Protein AF-A0A8T3TBX3-F1 (afdb_monomer)

pLDDT: mean 78.67, std 15.75, range [34.59, 95.88]

Sequence (93 aa):
MSGPSQSPSWTPGKRLFAAVVRAFLRSVSRVRVSGLEHVPTSGPLIVVANHASNSDPAFVGGWLQPALRRPIEFLAKEQLFRWPLSTILRAHG

Foldseek 3Di:
DDDDPPPQPCDPVNVVVLVVLLVVCVVVDDDDDDDLVVPDPDDDDDDDDDCPDPCVVSCCSNPVCVSNVHQDADDDDPVVCVDPCNVVNVSRD

Radius of gyration: 14.2 Å; Cα contacts (8 Å, |Δi|>4): 39; chains: 1; bounding box: 38×29×43 Å

Structure (mmCIF, N/CA/C/O backbone):
data_AF-A0A8T3TBX3-F1
#
_entry.id   AF-A0A8T3TBX3-F1
#
loop_
_atom_site.group_PDB
_atom_site.id
_atom_site.type_symbol
_atom_site.label_atom_id
_atom_site.label_alt_id
_atom_site.label_comp_id
_atom_site.label_asym_id
_atom_site.label_entity_id
_atom_site.label_seq_id
_atom_site.pdbx_PDB_ins_code
_atom_site.Cartn_x
_atom_site.Cartn_y
_atom_site.Cartn_z
_atom_site.occupancy
_atom_site.B_iso_or_equiv
_atom_site.auth_seq_id
_atom_site.auth_comp_id
_atom_site.auth_asym_id
_atom_site.auth_atom_id
_atom_site.pdbx_PDB_model_num
ATOM 1 N N . MET A 1 1 ? -0.773 -6.079 26.472 1.00 37.00 1 MET A N 1
ATOM 2 C CA . MET A 1 1 ? 0.503 -5.688 25.832 1.00 37.00 1 MET A CA 1
ATOM 3 C C . MET A 1 1 ? 0.169 -4.856 24.604 1.00 37.00 1 MET A C 1
ATOM 5 O O . MET A 1 1 ? -0.022 -5.390 23.523 1.00 37.00 1 MET A O 1
ATOM 9 N N . SER A 1 2 ? -0.038 -3.559 24.806 1.00 43.06 2 SER A N 1
ATOM 10 C CA . SER A 1 2 ? -0.340 -2.576 23.765 1.00 43.06 2 SER A CA 1
ATOM 11 C C . SER A 1 2 ? 0.979 -2.150 23.116 1.00 43.06 2 SER A C 1
ATOM 13 O O . SER A 1 2 ? 1.761 -1.427 23.726 1.00 43.06 2 SER A O 1
ATOM 15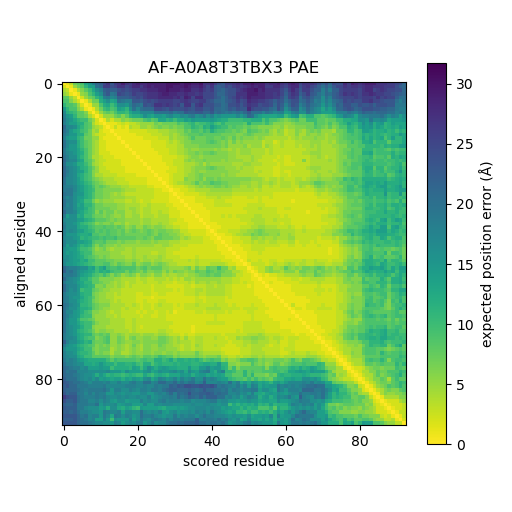 N N . GLY A 1 3 ? 1.257 -2.662 21.913 1.00 34.59 3 GLY A N 1
ATOM 16 C CA . GLY A 1 3 ? 2.383 -2.207 21.093 1.00 34.59 3 GLY A CA 1
ATOM 17 C C . GLY A 1 3 ? 2.254 -0.713 20.761 1.00 34.59 3 GLY A C 1
ATOM 18 O O . GLY A 1 3 ? 1.144 -0.176 20.807 1.00 34.59 3 GLY A O 1
ATOM 19 N N . PRO A 1 4 ? 3.364 -0.019 20.466 1.00 40.03 4 PRO A N 1
ATOM 20 C CA . PRO A 1 4 ? 3.360 1.429 20.311 1.00 40.03 4 PRO A CA 1
ATOM 21 C C . PRO A 1 4 ? 2.442 1.828 19.151 1.00 40.03 4 PRO A C 1
ATOM 23 O O . PRO A 1 4 ? 2.685 1.469 18.001 1.00 40.03 4 PRO A O 1
ATOM 26 N N . SER A 1 5 ? 1.387 2.591 19.448 1.00 51.28 5 SER A N 1
ATOM 27 C CA . SER A 1 5 ? 0.552 3.244 18.443 1.00 51.28 5 SER A CA 1
ATOM 28 C C . SER A 1 5 ? 1.344 4.393 17.814 1.00 51.28 5 SER A C 1
ATOM 30 O O . SER A 1 5 ? 1.152 5.560 18.155 1.00 51.28 5 SER A O 1
ATOM 32 N N . GLN A 1 6 ? 2.282 4.079 16.922 1.00 44.97 6 GLN A N 1
ATOM 33 C CA . GLN A 1 6 ? 2.897 5.096 16.081 1.00 44.97 6 GLN A CA 1
ATOM 34 C C . GLN A 1 6 ? 1.862 5.512 15.036 1.00 44.97 6 GLN A C 1
ATOM 36 O O . GLN A 1 6 ? 1.671 4.851 14.020 1.00 44.97 6 GLN A O 1
ATOM 41 N N . SER A 1 7 ? 1.145 6.604 15.302 1.00 46.22 7 SER A N 1
ATOM 42 C CA . SER A 1 7 ? 0.402 7.302 14.255 1.00 46.22 7 SER A CA 1
ATOM 43 C C . SER A 1 7 ? 1.386 7.614 13.119 1.00 46.22 7 SER A C 1
ATOM 45 O O . SER A 1 7 ? 2.428 8.213 13.407 1.00 46.22 7 SER A O 1
ATOM 47 N N . PRO A 1 8 ? 1.118 7.231 11.859 1.00 53.62 8 PRO A N 1
ATOM 48 C CA . PRO A 1 8 ? 2.105 7.393 10.808 1.00 53.62 8 PRO A CA 1
ATOM 49 C C . PRO A 1 8 ? 2.325 8.887 10.565 1.00 53.62 8 PRO A C 1
ATOM 51 O O . PRO A 1 8 ? 1.461 9.577 10.020 1.00 53.62 8 PRO A O 1
ATOM 54 N N . SER A 1 9 ? 3.479 9.409 10.985 1.00 61.09 9 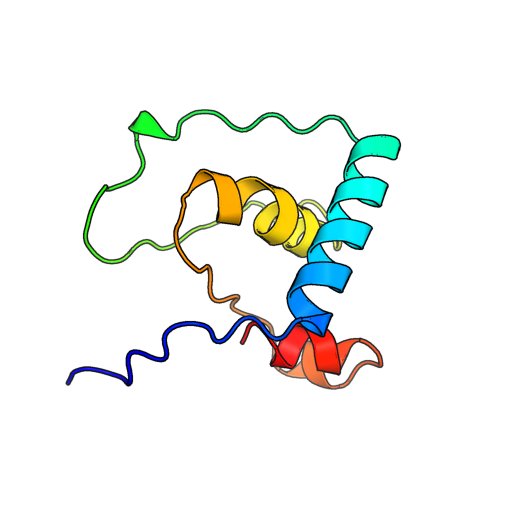SER A N 1
ATOM 55 C CA . SER A 1 9 ? 3.915 10.762 10.652 1.00 61.09 9 SER A CA 1
ATOM 56 C C . SER A 1 9 ? 4.339 10.761 9.183 1.00 61.09 9 SER A C 1
ATOM 58 O O . SER A 1 9 ? 5.482 10.498 8.807 1.00 61.09 9 SER A O 1
ATOM 60 N N . TRP A 1 10 ? 3.366 10.977 8.299 1.00 63.91 10 TRP A N 1
ATOM 61 C CA . TRP A 1 10 ? 3.609 11.085 6.866 1.00 63.91 10 TRP A CA 1
ATOM 62 C C . TRP A 1 10 ? 4.463 12.318 6.591 1.00 63.91 10 TRP A C 1
ATOM 64 O O . TRP A 1 10 ? 3.946 13.429 6.451 1.00 63.91 10 TRP A O 1
ATOM 74 N N . THR A 1 11 ? 5.777 12.126 6.492 1.00 76.62 11 THR A N 1
AT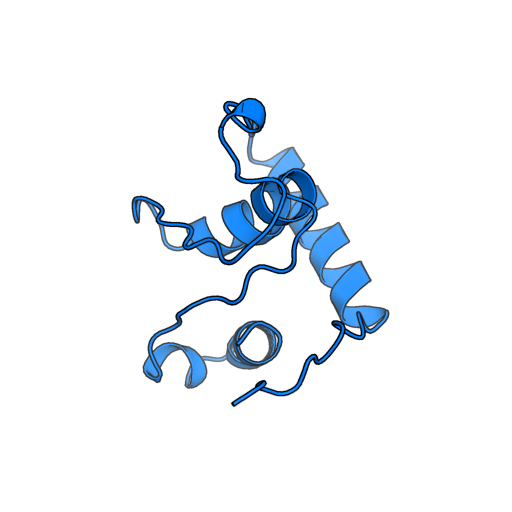OM 75 C CA . THR A 1 11 ? 6.674 13.209 6.099 1.00 76.62 11 THR A CA 1
ATOM 76 C C . THR A 1 11 ? 6.263 13.734 4.716 1.00 76.62 11 THR A C 1
ATOM 78 O O . THR A 1 11 ? 5.776 12.961 3.877 1.00 76.62 11 THR A O 1
ATOM 81 N N . PRO A 1 12 ? 6.450 15.035 4.433 1.00 79.50 12 PRO A N 1
ATOM 82 C CA . PRO A 1 12 ? 6.109 15.616 3.133 1.00 79.50 12 PRO A CA 1
ATOM 83 C C . PRO A 1 12 ? 6.691 14.827 1.948 1.00 79.50 12 PRO A C 1
AT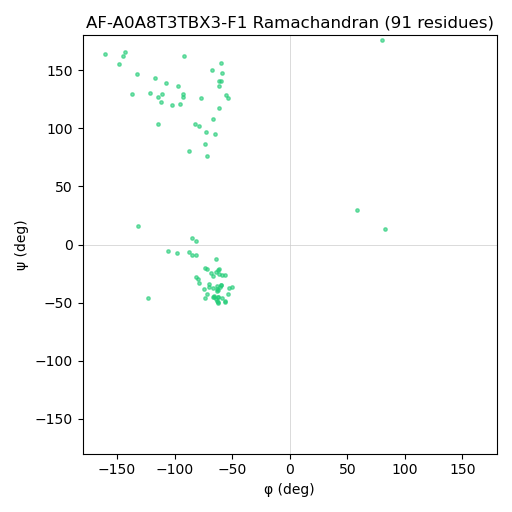OM 85 O O . PRO A 1 12 ? 6.003 14.613 0.951 1.00 79.50 12 PRO A O 1
ATOM 88 N N . GLY A 1 13 ? 7.909 14.293 2.103 1.00 80.81 13 GLY A N 1
ATOM 89 C CA . GLY A 1 13 ? 8.558 13.436 1.109 1.00 80.81 13 GLY A CA 1
ATOM 90 C C . GLY A 1 13 ? 7.804 12.131 0.828 1.00 80.81 13 GLY A C 1
ATOM 91 O O . GLY A 1 13 ? 7.585 11.799 -0.335 1.00 80.81 13 GLY A O 1
ATOM 92 N N . LYS A 1 14 ? 7.323 11.418 1.861 1.00 75.38 14 LYS A N 1
ATOM 93 C CA . LYS A 1 14 ? 6.517 10.193 1.677 1.00 75.38 14 LYS A CA 1
ATOM 94 C C . LYS A 1 14 ? 5.199 10.490 0.954 1.00 75.38 14 LYS A C 1
ATOM 96 O O . LYS A 1 14 ? 4.774 9.717 0.096 1.00 75.38 14 LYS A O 1
ATOM 101 N N . ARG A 1 15 ? 4.566 11.630 1.259 1.00 80.50 15 ARG A N 1
ATOM 102 C CA . ARG A 1 15 ? 3.318 12.065 0.603 1.00 80.50 15 ARG A CA 1
ATOM 103 C C . ARG A 1 15 ? 3.537 12.377 -0.875 1.00 80.50 15 ARG A C 1
ATOM 105 O O . ARG A 1 15 ? 2.730 11.953 -1.702 1.00 80.50 15 ARG A O 1
ATOM 112 N N . LEU A 1 16 ? 4.622 13.083 -1.196 1.00 86.06 16 LEU A N 1
ATOM 113 C CA . LEU A 1 16 ? 4.998 13.395 -2.573 1.00 86.06 16 LEU A CA 1
ATOM 114 C C . LEU A 1 16 ? 5.315 12.120 -3.359 1.00 86.06 16 LEU A C 1
ATOM 116 O O . LEU A 1 16 ? 4.768 11.923 -4.439 1.00 86.06 16 LEU A O 1
ATOM 120 N N . PHE A 1 17 ? 6.118 11.219 -2.789 1.00 84.44 17 PHE A N 1
ATOM 121 C CA . PHE A 1 17 ? 6.433 9.933 -3.408 1.00 84.44 17 PHE A CA 1
ATOM 122 C C . PHE A 1 17 ? 5.166 9.125 -3.719 1.00 84.44 17 PHE A C 1
ATOM 124 O O . PHE A 1 17 ? 4.962 8.709 -4.857 1.00 84.44 17 PHE A O 1
ATOM 131 N N . ALA A 1 18 ? 4.258 8.979 -2.748 1.00 82.62 18 ALA A N 1
ATOM 132 C CA . ALA A 1 18 ? 2.987 8.291 -2.961 1.00 82.62 18 ALA A CA 1
ATOM 133 C C . ALA A 1 18 ? 2.124 8.968 -4.043 1.00 82.62 18 ALA A C 1
ATOM 135 O O . ALA A 1 18 ? 1.453 8.287 -4.818 1.00 82.62 18 ALA A O 1
ATOM 136 N N . ALA A 1 19 ? 2.133 10.303 -4.126 1.00 87.25 19 ALA A N 1
ATOM 137 C CA . ALA A 1 19 ? 1.426 11.032 -5.176 1.00 87.25 19 ALA A CA 1
ATOM 138 C C . ALA A 1 19 ? 2.014 10.756 -6.570 1.00 87.25 19 ALA A C 1
ATOM 140 O O . ALA A 1 19 ? 1.249 10.464 -7.488 1.00 87.25 19 ALA A O 1
ATOM 141 N N . VAL A 1 20 ? 3.343 10.773 -6.707 1.00 89.69 20 VAL A N 1
ATOM 142 C CA . VAL A 1 20 ? 4.048 10.470 -7.963 1.00 89.69 20 VAL A CA 1
ATOM 143 C C . VAL A 1 20 ? 3.793 9.029 -8.401 1.00 89.69 20 VAL A C 1
ATOM 145 O O . VAL A 1 20 ? 3.391 8.802 -9.541 1.00 89.69 20 VAL A O 1
ATOM 148 N N . VAL A 1 21 ? 3.940 8.060 -7.492 1.00 86.56 21 VAL A N 1
ATOM 149 C CA . VAL A 1 21 ? 3.671 6.643 -7.784 1.00 86.56 21 VAL A CA 1
ATOM 150 C C . VAL A 1 21 ? 2.228 6.452 -8.244 1.00 86.56 21 VAL A C 1
ATOM 152 O O . VAL A 1 21 ? 1.995 5.806 -9.260 1.00 86.56 21 VAL A O 1
ATOM 155 N N . ARG A 1 22 ? 1.244 7.053 -7.562 1.00 87.38 22 ARG A N 1
ATOM 156 C CA . ARG A 1 22 ? -0.161 6.964 -7.993 1.00 87.38 22 ARG A CA 1
ATOM 157 C C . ARG A 1 22 ? -0.401 7.610 -9.354 1.00 87.38 22 ARG A C 1
ATOM 159 O O . ARG A 1 22 ? -1.170 7.060 -10.134 1.00 87.38 22 ARG A O 1
ATOM 166 N N . ALA A 1 23 ? 0.214 8.757 -9.639 1.00 90.12 23 ALA A N 1
ATOM 167 C CA . ALA A 1 23 ? 0.079 9.414 -10.937 1.00 90.12 23 ALA A CA 1
ATOM 168 C C . ALA A 1 23 ? 0.620 8.526 -12.066 1.00 90.12 23 ALA A C 1
ATOM 170 O O . ALA A 1 23 ? -0.069 8.323 -13.063 1.00 90.12 23 ALA A O 1
ATOM 171 N N . PHE A 1 24 ? 1.793 7.923 -11.861 1.00 90.25 24 PHE A N 1
ATOM 172 C CA . PHE A 1 24 ? 2.371 6.960 -12.792 1.00 90.25 24 PHE A CA 1
ATOM 173 C C . PHE A 1 24 ? 1.493 5.712 -12.951 1.00 90.25 24 PHE A C 1
ATOM 175 O O . PHE A 1 24 ? 1.136 5.342 -14.062 1.00 90.25 24 PHE A O 1
ATOM 182 N N . LEU A 1 25 ? 1.056 5.087 -11.853 1.00 88.69 25 LEU A N 1
ATOM 183 C CA . LEU A 1 25 ? 0.190 3.908 -11.937 1.00 88.69 25 LEU A CA 1
ATOM 184 C C . LEU A 1 25 ? -1.125 4.216 -12.666 1.00 88.69 25 LEU A C 1
ATOM 186 O O . LEU A 1 25 ? -1.610 3.373 -13.411 1.00 88.69 25 LEU A O 1
ATOM 190 N N . ARG A 1 26 ? -1.689 5.420 -12.513 1.00 88.56 26 ARG A N 1
ATOM 191 C CA . ARG A 1 26 ? -2.900 5.840 -13.240 1.00 88.56 26 ARG A CA 1
ATOM 192 C C . ARG A 1 26 ? -2.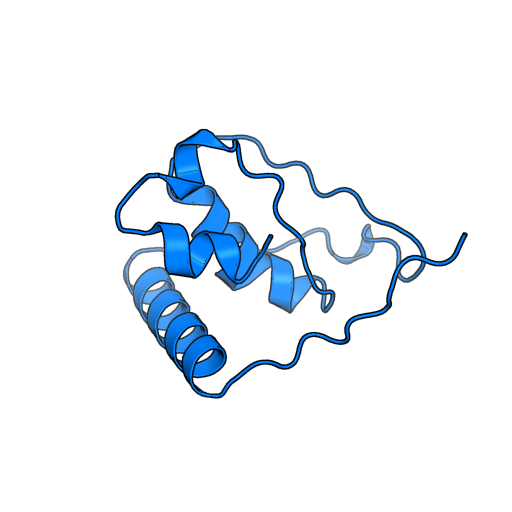696 5.988 -14.746 1.00 88.56 26 ARG A C 1
ATOM 194 O O . ARG A 1 26 ? -3.679 5.854 -15.467 1.00 88.56 26 ARG A O 1
ATOM 201 N N . SER A 1 27 ? -1.485 6.281 -15.224 1.00 90.94 27 SER A N 1
ATOM 202 C CA . SER A 1 27 ? -1.227 6.389 -16.667 1.00 90.94 27 SER A CA 1
ATOM 203 C C . SER A 1 27 ? -1.014 5.031 -17.330 1.00 90.94 27 SER A C 1
ATOM 205 O O . SER A 1 27 ? -1.335 4.877 -18.505 1.00 90.94 27 SER A O 1
ATOM 207 N N . VAL A 1 28 ? -0.520 4.041 -16.581 1.00 90.75 28 VAL A N 1
ATOM 208 C CA . VAL A 1 28 ? -0.182 2.709 -17.115 1.00 90.75 28 VAL A CA 1
ATOM 209 C C . VAL A 1 28 ? -1.172 1.612 -16.722 1.00 90.75 28 VAL A C 1
ATOM 211 O O . VAL A 1 28 ? -1.048 0.480 -17.181 1.00 90.75 28 VAL A O 1
ATOM 214 N N . SER A 1 29 ? -2.154 1.907 -15.866 1.00 89.56 29 SER A N 1
ATOM 215 C CA . SER A 1 29 ? -3.111 0.911 -15.381 1.00 89.56 29 SER A CA 1
ATOM 216 C C . SER A 1 29 ? -4.490 1.499 -15.086 1.00 89.56 29 SER A C 1
ATOM 218 O O . SER A 1 29 ? -4.648 2.679 -14.765 1.00 89.56 29 SER A O 1
ATOM 220 N N . ARG A 1 30 ? -5.508 0.636 -15.145 1.00 91.62 30 ARG A N 1
ATOM 221 C CA . ARG A 1 30 ? -6.874 0.934 -14.708 1.00 91.62 30 ARG A CA 1
ATOM 222 C C . ARG A 1 30 ? -7.212 0.054 -13.511 1.00 91.62 30 ARG A C 1
ATOM 224 O O . ARG A 1 30 ? -7.492 -1.128 -13.673 1.00 91.62 30 ARG A O 1
ATOM 231 N N . VAL A 1 31 ? -7.198 0.640 -12.318 1.00 91.12 31 VAL A N 1
ATOM 232 C CA . VAL A 1 31 ? -7.465 -0.084 -11.069 1.00 91.12 31 VAL A CA 1
ATOM 233 C C . VAL A 1 31 ? -8.919 0.091 -10.650 1.00 91.12 31 VAL A C 1
ATOM 235 O O . VAL A 1 31 ? -9.455 1.200 -10.682 1.00 91.12 31 VAL A O 1
ATOM 238 N N . ARG A 1 32 ? -9.553 -1.007 -10.230 1.00 92.69 32 ARG A N 1
ATOM 239 C CA . ARG A 1 32 ? -10.879 -1.017 -9.610 1.00 92.69 32 ARG A CA 1
ATOM 240 C C . ARG A 1 32 ? -10.765 -1.647 -8.229 1.00 92.69 32 ARG A C 1
ATOM 242 O O . ARG A 1 32 ? -10.200 -2.725 -8.096 1.00 92.69 32 ARG A O 1
ATOM 249 N N . VAL A 1 33 ? -11.310 -0.969 -7.224 1.00 93.50 33 VAL A N 1
ATOM 250 C CA . VAL A 1 33 ? -11.435 -1.488 -5.858 1.00 93.50 33 VAL A CA 1
ATOM 251 C C . VAL A 1 33 ? -12.919 -1.729 -5.595 1.00 93.50 33 VAL A C 1
ATOM 253 O O . VAL A 1 33 ? -13.740 -0.856 -5.869 1.00 93.50 33 VAL A O 1
ATOM 256 N N . SER A 1 34 ? -13.263 -2.914 -5.105 1.00 95.88 34 SER A N 1
ATOM 257 C CA . SER A 1 34 ? -14.633 -3.346 -4.802 1.00 95.88 34 SER A CA 1
ATOM 258 C C . SER A 1 34 ? -14.640 -4.237 -3.561 1.00 95.88 34 SER A C 1
ATOM 260 O O . SER A 1 34 ? -13.591 -4.764 -3.192 1.00 95.88 34 SER A O 1
ATOM 262 N N . GLY A 1 35 ? -15.803 -4.426 -2.932 1.00 95.44 35 GLY A N 1
ATOM 263 C CA . GLY A 1 35 ? -15.932 -5.287 -1.755 1.00 95.44 35 GLY A CA 1
ATOM 264 C C . GLY A 1 35 ? -15.545 -4.619 -0.433 1.00 95.44 35 GLY A C 1
ATOM 265 O O . GLY A 1 35 ? -15.361 -5.323 0.557 1.00 95.44 35 GLY A O 1
ATOM 266 N N . LEU A 1 36 ? -15.403 -3.287 -0.398 1.00 94.56 36 LEU A N 1
ATOM 267 C CA . LEU A 1 36 ? -15.025 -2.541 0.813 1.00 94.56 36 LEU A CA 1
ATOM 268 C C . LEU A 1 36 ? -16.076 -2.651 1.926 1.00 94.56 36 LEU A C 1
ATOM 270 O O . LEU A 1 36 ? -15.746 -2.514 3.096 1.00 94.56 36 LEU A O 1
ATOM 274 N N . GLU A 1 37 ? -17.322 -2.938 1.570 1.00 95.12 37 GLU A N 1
ATOM 275 C CA . GLU A 1 37 ? -18.431 -3.217 2.478 1.00 95.12 37 GLU A CA 1
ATOM 276 C C . GLU A 1 37 ? -18.219 -4.469 3.346 1.00 95.12 37 GLU A C 1
ATOM 278 O O . GLU A 1 37 ? -18.802 -4.571 4.421 1.00 95.12 37 GLU A O 1
ATOM 283 N N . HIS A 1 38 ? -17.348 -5.392 2.926 1.00 94.06 38 HIS A N 1
ATOM 284 C CA . HIS A 1 38 ? -16.983 -6.581 3.704 1.00 94.06 38 HIS A CA 1
ATOM 285 C C . HIS A 1 38 ? -15.820 -6.325 4.670 1.00 94.06 38 HIS A C 1
ATOM 287 O O . HIS A 1 38 ? -15.447 -7.207 5.443 1.00 94.06 38 HIS A O 1
ATOM 293 N N . VAL A 1 39 ? -15.202 -5.141 4.610 1.00 93.38 39 VAL A N 1
ATOM 294 C CA . VAL A 1 39 ? -14.053 -4.806 5.450 1.00 93.38 39 VAL A CA 1
ATOM 295 C C . VAL A 1 39 ? -14.549 -4.481 6.861 1.00 93.38 39 VAL A C 1
ATOM 297 O O . VAL A 1 39 ? -15.374 -3.579 7.021 1.00 93.38 39 VAL A O 1
ATOM 300 N N . PRO A 1 40 ? -14.017 -5.142 7.906 1.00 92.44 40 PRO A N 1
ATOM 301 C CA . PRO A 1 40 ? -14.333 -4.798 9.285 1.00 92.44 40 PRO A CA 1
ATOM 302 C C . PRO A 1 40 ? -14.037 -3.323 9.575 1.00 92.44 40 PRO A C 1
ATOM 304 O O . PRO A 1 40 ? -12.931 -2.833 9.327 1.00 92.44 40 PRO A O 1
ATOM 307 N N . THR A 1 41 ? -15.020 -2.618 10.133 1.00 89.81 41 THR A N 1
ATOM 308 C CA . THR A 1 41 ? -14.913 -1.188 10.469 1.00 89.81 41 THR A CA 1
ATOM 309 C C . THR A 1 41 ? -14.027 -0.932 11.688 1.00 89.81 41 THR A C 1
ATOM 311 O O . THR A 1 41 ? -13.511 0.171 11.864 1.00 89.81 41 THR A O 1
ATOM 314 N N . SER A 1 42 ? -13.817 -1.950 12.523 1.00 89.50 42 SER A N 1
ATOM 315 C CA . SER A 1 42 ? -12.987 -1.900 13.723 1.00 89.50 42 SER A CA 1
ATOM 316 C C . SER A 1 42 ? -12.226 -3.215 13.923 1.00 89.50 42 SER A C 1
ATOM 318 O O . SER A 1 42 ? -12.497 -4.221 13.268 1.00 89.50 42 SER A O 1
ATOM 320 N N . GLY A 1 43 ? -11.226 -3.189 14.807 1.00 90.00 43 GLY A N 1
ATOM 321 C CA . GLY A 1 43 ? -10.388 -4.353 15.099 1.00 90.00 43 GLY A CA 1
ATOM 322 C C . GLY A 1 43 ? -9.274 -4.614 14.072 1.00 90.00 43 GLY A C 1
ATOM 323 O O . GLY A 1 43 ? -9.132 -3.872 13.089 1.00 90.00 43 GLY A O 1
ATOM 324 N N . PRO A 1 44 ? -8.425 -5.625 14.328 1.00 90.56 44 PRO A N 1
ATOM 325 C CA . PRO A 1 44 ? -7.308 -5.982 13.458 1.00 90.56 44 PRO A CA 1
ATOM 326 C C . PRO A 1 44 ? -7.791 -6.546 12.113 1.00 90.56 44 PRO A C 1
ATOM 328 O O . PRO A 1 44 ? -8.847 -7.166 12.028 1.00 90.56 44 PRO A O 1
ATOM 331 N N . LEU A 1 45 ? -6.998 -6.339 11.060 1.00 91.69 45 LEU A N 1
ATOM 332 C CA . LEU A 1 45 ? -7.251 -6.851 9.713 1.00 91.69 45 LEU A CA 1
ATOM 333 C C . LEU A 1 45 ? -5.947 -7.392 9.132 1.00 91.69 45 LEU A C 1
ATOM 335 O O . LEU A 1 45 ? -4.941 -6.687 9.125 1.00 91.69 45 LEU A O 1
ATOM 339 N N . ILE A 1 46 ? -5.987 -8.616 8.609 1.00 92.62 46 ILE A N 1
ATOM 340 C CA . ILE A 1 46 ? -4.909 -9.169 7.788 1.00 92.62 46 ILE A CA 1
ATOM 341 C C . ILE A 1 46 ? -5.355 -9.074 6.333 1.00 92.62 46 ILE A C 1
ATOM 343 O O . ILE A 1 46 ? -6.382 -9.633 5.953 1.00 92.62 46 ILE A O 1
ATOM 347 N N . VAL A 1 47 ? -4.582 -8.352 5.525 1.00 89.56 47 VAL A N 1
ATOM 348 C CA . VAL A 1 47 ? -4.799 -8.261 4.081 1.00 89.56 47 VAL A CA 1
ATOM 349 C C . VAL A 1 47 ? -3.909 -9.295 3.406 1.00 89.56 47 VAL A C 1
ATOM 351 O O . VAL A 1 47 ? -2.690 -9.249 3.545 1.00 89.56 47 VAL A O 1
ATOM 354 N N . VAL A 1 48 ? -4.520 -10.216 2.664 1.00 90.88 48 VAL A N 1
ATOM 355 C CA . VAL A 1 48 ? -3.808 -11.223 1.873 1.00 90.88 48 VAL A CA 1
ATOM 356 C C . VAL A 1 48 ? -4.095 -10.958 0.403 1.00 90.88 48 VAL A C 1
ATOM 358 O O . VAL A 1 48 ? -5.252 -10.850 0.002 1.00 90.88 48 VAL A O 1
ATOM 361 N N . ALA A 1 49 ? -3.040 -10.841 -0.396 1.00 86.25 49 ALA A N 1
ATOM 362 C CA . ALA A 1 49 ? -3.132 -10.686 -1.839 1.00 86.25 49 ALA A CA 1
ATOM 363 C C . ALA A 1 49 ? -2.481 -11.889 -2.523 1.00 86.25 49 ALA A C 1
ATOM 365 O O . ALA A 1 49 ? -1.460 -12.398 -2.057 1.00 86.25 49 ALA A O 1
ATOM 366 N N . ASN A 1 50 ? -3.055 -12.323 -3.643 1.00 90.25 50 ASN A N 1
ATOM 367 C CA . ASN A 1 50 ? -2.338 -13.202 -4.558 1.00 90.25 50 ASN A CA 1
ATOM 368 C C . ASN A 1 50 ? -1.087 -12.465 -5.074 1.00 90.25 50 ASN A C 1
ATOM 370 O O . ASN A 1 50 ? -1.188 -11.285 -5.414 1.00 90.25 50 ASN A O 1
ATOM 374 N N . HIS A 1 51 ? 0.063 -13.143 -5.130 1.00 85.88 51 HIS A N 1
ATOM 375 C CA . HIS A 1 51 ? 1.303 -12.548 -5.619 1.00 85.88 51 HIS A CA 1
ATOM 376 C C . HIS A 1 51 ? 1.412 -12.709 -7.138 1.00 85.88 51 HIS A C 1
ATOM 378 O O . HIS A 1 51 ? 2.054 -13.629 -7.644 1.00 85.88 51 HIS A O 1
ATOM 384 N N . ALA A 1 52 ? 0.728 -11.831 -7.865 1.00 87.62 52 ALA A N 1
ATOM 385 C CA . ALA A 1 52 ? 0.709 -11.856 -9.322 1.00 87.62 52 ALA A CA 1
ATOM 386 C C . ALA A 1 52 ? 1.971 -11.224 -9.926 1.00 87.62 52 ALA A C 1
ATOM 388 O O . ALA A 1 52 ? 2.374 -11.592 -11.029 1.00 87.62 52 ALA A O 1
ATOM 389 N N . SER A 1 53 ? 2.590 -10.257 -9.237 1.00 86.25 53 SER A N 1
ATOM 390 C CA . SER A 1 53 ? 3.745 -9.532 -9.766 1.00 86.25 53 SER A CA 1
ATOM 391 C C . SER A 1 53 ? 4.582 -8.834 -8.691 1.00 86.25 53 SER A C 1
ATOM 393 O O . SER A 1 53 ? 4.121 -8.513 -7.599 1.00 86.25 53 SER A O 1
ATOM 395 N N . ASN A 1 54 ? 5.808 -8.442 -9.042 1.00 83.69 54 ASN A N 1
ATOM 396 C CA . ASN A 1 54 ? 6.628 -7.580 -8.179 1.00 83.69 54 ASN A CA 1
ATOM 397 C C . ASN A 1 54 ? 6.023 -6.177 -7.960 1.00 83.69 54 ASN A C 1
ATOM 399 O O . ASN A 1 54 ? 6.489 -5.434 -7.099 1.00 83.69 54 ASN A O 1
ATOM 403 N N . SER A 1 55 ? 5.004 -5.793 -8.734 1.00 84.4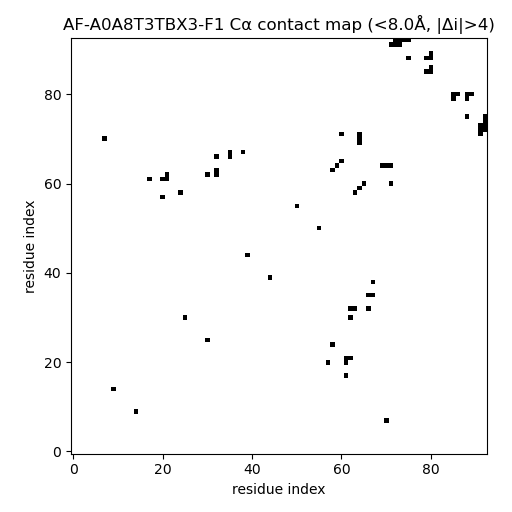4 55 SER A N 1
ATOM 404 C CA . SER A 1 55 ? 4.324 -4.500 -8.629 1.00 84.44 55 SER A CA 1
ATOM 405 C C . SER A 1 55 ? 3.213 -4.483 -7.575 1.00 84.44 55 SER A C 1
ATOM 407 O O . SER A 1 55 ? 2.705 -3.407 -7.257 1.00 84.44 55 SER A O 1
ATOM 409 N N . ASP A 1 56 ? 2.849 -5.635 -7.004 1.00 88.00 56 ASP A N 1
ATOM 410 C CA . ASP A 1 56 ? 1.725 -5.766 -6.070 1.00 88.00 56 ASP A CA 1
ATOM 411 C C . ASP A 1 56 ? 1.804 -4.796 -4.873 1.00 88.00 56 ASP A C 1
ATOM 413 O O . ASP A 1 56 ? 0.794 -4.146 -4.583 1.00 88.00 56 ASP A O 1
ATOM 417 N N . PRO A 1 57 ? 2.970 -4.567 -4.226 1.00 86.38 57 PRO A N 1
ATOM 418 C CA . PRO A 1 57 ? 3.065 -3.604 -3.126 1.00 86.38 57 PRO A CA 1
ATOM 419 C C . PRO A 1 57 ? 2.685 -2.175 -3.536 1.00 86.38 57 PRO A C 1
ATOM 421 O O . PRO A 1 57 ? 2.068 -1.448 -2.757 1.00 86.38 57 PRO A O 1
ATOM 424 N N . ALA A 1 58 ? 2.998 -1.771 -4.772 1.00 87.12 58 ALA A N 1
ATOM 425 C CA . ALA A 1 58 ? 2.668 -0.440 -5.275 1.00 87.12 58 ALA A CA 1
ATOM 426 C C . ALA A 1 58 ? 1.157 -0.278 -5.500 1.00 87.12 58 ALA A C 1
ATOM 428 O O . ALA A 1 58 ? 0.601 0.783 -5.213 1.00 87.12 58 ALA A O 1
ATOM 429 N N . PHE A 1 59 ? 0.473 -1.330 -5.955 1.00 89.81 59 PHE A N 1
ATOM 430 C CA . PHE A 1 59 ? -0.983 -1.324 -6.095 1.00 89.81 59 PHE A CA 1
ATOM 431 C C . PHE A 1 59 ? -1.694 -1.375 -4.741 1.00 89.81 59 PHE A C 1
ATOM 433 O O . PHE A 1 59 ? -2.629 -0.602 -4.514 1.00 89.81 59 PHE A O 1
ATOM 440 N N . VAL A 1 60 ? -1.219 -2.214 -3.816 1.00 89.56 60 VAL A N 1
ATOM 441 C CA . VAL A 1 60 ? -1.770 -2.305 -2.458 1.00 89.56 60 VAL A CA 1
ATOM 442 C C . VAL A 1 60 ? -1.598 -0.975 -1.718 1.00 89.56 60 VAL A C 1
ATOM 444 O O . VAL A 1 60 ? -2.581 -0.423 -1.229 1.00 89.56 60 VAL A O 1
ATOM 447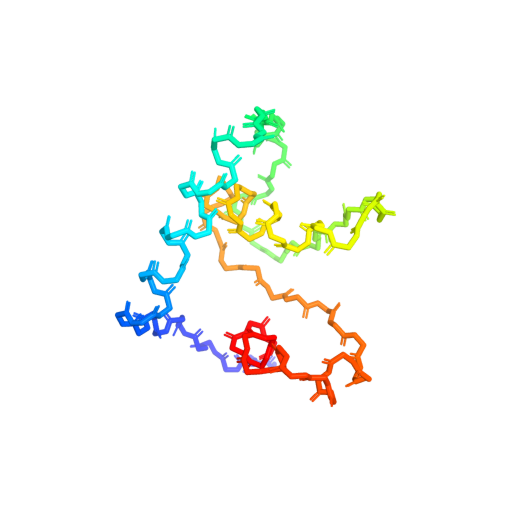 N N . GLY A 1 61 ? -0.398 -0.392 -1.700 1.00 87.38 61 GLY A N 1
ATOM 448 C CA . GLY A 1 61 ? -0.159 0.901 -1.048 1.00 87.38 61 GLY A CA 1
ATOM 449 C C . GLY A 1 61 ? -0.802 2.086 -1.782 1.00 87.38 61 GLY A C 1
ATOM 450 O O . GLY A 1 61 ? -1.266 3.042 -1.161 1.00 87.38 61 GLY A O 1
ATOM 451 N N . GLY A 1 62 ? -0.864 2.039 -3.115 1.00 87.94 62 GLY A N 1
ATOM 452 C CA . GLY A 1 62 ? -1.368 3.135 -3.944 1.00 87.94 62 GLY A CA 1
ATOM 453 C C . GLY A 1 62 ? -2.893 3.234 -4.016 1.00 87.94 62 GLY A C 1
ATOM 454 O O . GLY A 1 62 ? -3.416 4.347 -4.098 1.00 87.94 62 GLY A O 1
ATOM 455 N N . TRP A 1 63 ? -3.599 2.100 -3.973 1.00 90.50 63 TRP A N 1
ATOM 456 C CA . TRP A 1 63 ? -5.050 2.033 -4.188 1.00 90.50 63 TRP A CA 1
ATOM 457 C C . TRP A 1 63 ? -5.806 1.396 -3.033 1.00 90.50 63 TRP A C 1
ATOM 459 O O . TRP A 1 63 ? -6.806 1.960 -2.589 1.00 90.50 63 TRP A O 1
ATOM 469 N N . LEU A 1 64 ? -5.330 0.258 -2.521 1.00 90.50 64 LEU A N 1
ATOM 470 C CA . LEU A 1 64 ? -6.043 -0.456 -1.465 1.00 90.50 64 LEU A CA 1
ATOM 471 C C . LEU A 1 64 ? -5.917 0.264 -0.117 1.00 90.50 64 LEU A C 1
ATOM 473 O O . LEU A 1 64 ? -6.926 0.505 0.533 1.00 90.50 64 LEU A O 1
ATOM 477 N N . GLN A 1 65 ? -4.719 0.697 0.278 1.00 89.12 65 GLN A N 1
ATOM 478 C CA . GLN A 1 65 ? -4.499 1.402 1.545 1.00 89.12 65 GLN A CA 1
ATOM 479 C C . GLN A 1 65 ? -5.368 2.674 1.694 1.00 89.12 65 GLN A C 1
ATOM 481 O O . GLN A 1 65 ? -6.051 2.803 2.715 1.00 89.12 65 GLN A O 1
ATOM 486 N N . PRO A 1 66 ? -5.445 3.593 0.704 1.00 87.88 66 PRO A N 1
ATOM 487 C CA . PRO A 1 66 ? -6.370 4.725 0.772 1.00 87.88 66 PRO A CA 1
ATOM 488 C C . PRO A 1 66 ? -7.841 4.304 0.821 1.00 87.88 66 PRO A C 1
ATOM 490 O O . PRO A 1 66 ? -8.616 4.916 1.553 1.00 87.88 66 PRO A O 1
ATOM 493 N N . ALA A 1 67 ? -8.224 3.267 0.068 1.00 90.50 67 ALA A N 1
ATOM 494 C CA . ALA A 1 67 ? -9.597 2.772 0.022 1.00 90.50 67 ALA A CA 1
ATOM 495 C C . ALA A 1 67 ? -10.043 2.152 1.356 1.00 90.50 67 ALA A C 1
ATOM 497 O O . A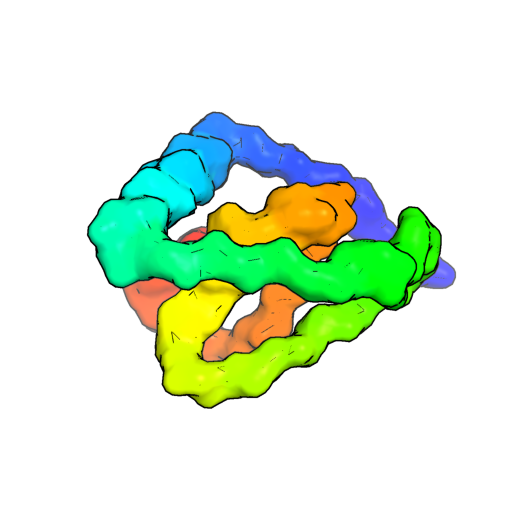LA A 1 67 ? -11.171 2.376 1.788 1.00 90.50 67 ALA A O 1
ATOM 498 N N . LEU A 1 68 ? -9.143 1.442 2.042 1.00 90.62 68 LEU A N 1
ATOM 499 C CA . LEU A 1 68 ? -9.391 0.891 3.374 1.00 90.62 68 LEU A CA 1
ATOM 500 C C . LEU A 1 68 ? -9.417 1.980 4.459 1.00 90.62 68 LEU A C 1
ATOM 502 O O . LEU A 1 68 ? -9.992 1.761 5.520 1.00 90.62 68 LEU A O 1
ATOM 506 N N . ARG A 1 69 ? -8.811 3.154 4.211 1.00 86.94 69 ARG A N 1
ATOM 507 C CA . ARG A 1 69 ? -8.685 4.270 5.175 1.00 86.94 69 ARG A CA 1
ATOM 508 C C . ARG A 1 69 ? -7.961 3.862 6.466 1.00 86.94 69 ARG A C 1
ATOM 510 O O . ARG A 1 69 ? -8.206 4.424 7.530 1.00 86.94 69 ARG A O 1
ATOM 517 N N . ARG A 1 70 ? -7.054 2.888 6.366 1.00 86.50 70 ARG A N 1
ATOM 518 C CA . ARG A 1 70 ? -6.228 2.365 7.467 1.00 86.50 70 ARG A CA 1
ATOM 519 C C . ARG A 1 70 ? -4.778 2.286 6.995 1.00 86.50 70 ARG A C 1
ATOM 521 O O . ARG A 1 70 ? -4.562 2.024 5.811 1.00 86.50 70 ARG A O 1
ATOM 528 N N . PRO A 1 71 ? -3.788 2.499 7.874 1.00 82.94 71 PRO A N 1
ATOM 529 C CA . PRO A 1 71 ? -2.413 2.146 7.544 1.00 82.94 71 PRO A CA 1
ATOM 530 C C . PRO A 1 71 ? -2.315 0.639 7.260 1.00 82.94 71 PRO A C 1
ATOM 532 O O . PRO A 1 71 ? -2.979 -0.160 7.922 1.00 82.94 71 PRO A O 1
ATOM 535 N N . ILE A 1 72 ? -1.519 0.269 6.256 1.00 85.38 72 ILE A N 1
ATOM 536 C CA . ILE A 1 72 ? -1.155 -1.120 5.965 1.00 85.38 72 ILE A CA 1
ATOM 537 C C . ILE A 1 72 ? 0.330 -1.251 6.278 1.00 85.38 72 ILE A C 1
ATOM 539 O O . ILE A 1 72 ? 1.137 -0.534 5.688 1.00 85.38 72 ILE A O 1
ATOM 543 N N . GLU A 1 73 ? 0.662 -2.172 7.175 1.00 84.69 73 GLU A N 1
ATOM 544 C CA . GLU A 1 73 ? 2.040 -2.584 7.424 1.00 84.69 73 GLU A CA 1
ATOM 545 C C . GLU A 1 73 ? 2.350 -3.797 6.547 1.00 84.69 73 GLU A C 1
ATOM 547 O O . GLU A 1 73 ? 1.597 -4.778 6.532 1.00 84.69 73 GLU A O 1
ATOM 552 N N . PHE A 1 74 ? 3.432 -3.721 5.774 1.00 82.94 74 PHE A N 1
ATOM 553 C CA . PHE A 1 74 ? 3.783 -4.771 4.826 1.00 82.94 74 PHE A CA 1
ATOM 554 C C . PHE A 1 74 ? 4.729 -5.783 5.462 1.00 82.94 74 PHE A C 1
ATOM 556 O O . PHE A 1 74 ? 5.792 -5.441 5.972 1.00 82.94 74 PHE A O 1
ATOM 563 N N . LEU A 1 75 ? 4.392 -7.066 5.338 1.00 79.44 75 LEU A N 1
ATOM 564 C CA . LEU A 1 75 ? 5.326 -8.145 5.639 1.00 79.44 75 LEU A CA 1
ATOM 565 C C . LEU A 1 75 ? 6.289 -8.314 4.458 1.00 79.44 75 LEU A C 1
ATOM 567 O O . LEU A 1 75 ? 5.939 -8.901 3.434 1.00 79.44 75 LEU A O 1
ATOM 571 N N . ALA A 1 76 ? 7.506 -7.794 4.594 1.00 71.19 76 ALA A N 1
ATOM 572 C CA . ALA A 1 76 ? 8.569 -7.956 3.607 1.00 71.19 76 ALA A CA 1
ATOM 573 C C . ALA A 1 76 ? 9.653 -8.917 4.117 1.00 71.19 76 ALA A C 1
ATOM 575 O O . ALA A 1 76 ? 10.055 -8.865 5.279 1.00 71.19 76 ALA A O 1
ATOM 576 N N . LYS A 1 77 ? 10.165 -9.790 3.235 1.00 66.12 77 LYS A N 1
ATOM 577 C CA . LYS A 1 77 ? 11.329 -10.635 3.550 1.00 66.12 77 LYS A CA 1
ATOM 578 C C . LYS A 1 77 ? 12.545 -9.758 3.843 1.00 66.12 77 LYS A C 1
ATOM 580 O O . LYS A 1 77 ? 12.809 -8.810 3.108 1.00 66.12 77 LYS A O 1
ATOM 585 N N . GLU A 1 78 ? 13.346 -10.140 4.835 1.00 67.56 78 GLU A N 1
ATOM 586 C CA . GLU A 1 78 ? 14.531 -9.378 5.256 1.00 67.56 78 GLU A CA 1
ATOM 587 C C . GLU A 1 78 ? 15.494 -9.064 4.089 1.00 67.56 78 GLU A C 1
ATOM 589 O O . GLU A 1 78 ? 16.044 -7.968 3.969 1.00 67.56 78 GLU A O 1
ATOM 594 N N . GLN A 1 79 ? 15.642 -10.008 3.155 1.00 59.62 79 GLN A N 1
ATOM 595 C CA . GLN A 1 79 ? 16.518 -9.872 1.988 1.00 59.62 79 GLN A CA 1
ATOM 596 C C . GLN A 1 79 ? 16.130 -8.707 1.059 1.00 59.62 79 GLN A C 1
ATOM 598 O O . GLN A 1 79 ? 17.000 -8.155 0.384 1.00 59.62 79 GLN A O 1
ATOM 603 N N . LEU A 1 80 ? 14.860 -8.284 1.053 1.00 62.22 80 LEU A N 1
ATOM 604 C CA . LEU A 1 80 ? 14.387 -7.144 0.261 1.00 62.22 80 LEU A CA 1
ATOM 605 C C . LEU A 1 80 ? 14.963 -5.810 0.773 1.00 62.22 80 LEU A C 1
ATOM 607 O O . LEU A 1 80 ? 15.151 -4.871 -0.000 1.00 62.22 80 LEU A O 1
ATOM 611 N N . PHE A 1 81 ? 15.346 -5.739 2.052 1.00 62.50 81 PHE A N 1
ATOM 612 C CA . PHE A 1 81 ? 15.979 -4.558 2.642 1.00 62.50 81 PHE A CA 1
ATOM 613 C C . PHE A 1 81 ? 17.487 -4.453 2.355 1.00 62.50 81 PHE A C 1
ATOM 615 O O . PHE A 1 81 ? 18.139 -3.525 2.837 1.00 62.50 81 PHE A O 1
ATOM 622 N N . ARG A 1 82 ? 18.060 -5.374 1.570 1.00 60.19 82 ARG A N 1
ATOM 623 C CA . ARG A 1 82 ? 19.470 -5.331 1.139 1.00 60.19 82 ARG A CA 1
ATOM 624 C C . ARG A 1 82 ? 19.655 -4.740 -0.265 1.00 60.19 82 ARG A C 1
ATOM 626 O O . ARG A 1 82 ? 20.783 -4.513 -0.681 1.00 60.19 82 ARG A O 1
ATOM 633 N N . TRP A 1 83 ? 18.560 -4.475 -0.980 1.00 63.31 83 TRP A N 1
ATOM 634 C CA . TRP A 1 83 ? 18.563 -3.907 -2.333 1.00 63.31 83 TRP A CA 1
ATOM 635 C C . TRP A 1 83 ? 18.473 -2.365 -2.333 1.00 63.31 83 TRP A C 1
ATOM 637 O O . TRP A 1 83 ? 18.051 -1.776 -1.332 1.00 63.31 83 TRP A O 1
ATOM 647 N N . PRO A 1 84 ? 18.820 -1.678 -3.445 1.00 53.31 84 PRO A N 1
ATOM 648 C CA . PRO A 1 84 ? 18.873 -0.208 -3.515 1.00 53.31 84 PRO A CA 1
ATOM 649 C C . PRO A 1 84 ? 17.560 0.505 -3.145 1.00 53.31 84 PRO A C 1
ATOM 651 O O . PRO A 1 84 ? 17.581 1.630 -2.659 1.00 53.31 84 PRO A O 1
ATOM 654 N N . LEU A 1 85 ? 16.410 -0.159 -3.310 1.00 61.56 85 LEU A N 1
ATOM 655 C CA . LEU A 1 85 ? 15.081 0.370 -2.959 1.00 61.56 85 LEU A CA 1
ATOM 656 C C . LEU A 1 85 ? 14.694 0.173 -1.478 1.00 61.56 85 LEU A C 1
ATOM 658 O O . LEU A 1 85 ? 13.579 0.502 -1.069 1.00 61.56 85 LEU A O 1
ATOM 662 N N . SER A 1 86 ? 15.608 -0.338 -0.651 1.00 62.50 86 SER A N 1
ATOM 663 C CA . SER A 1 86 ? 15.365 -0.662 0.760 1.00 62.50 86 SER A CA 1
ATOM 664 C C . SER A 1 86 ? 14.907 0.516 1.621 1.00 62.50 86 SER A C 1
ATOM 666 O O . SER A 1 86 ? 14.200 0.302 2.602 1.00 62.50 86 SER A O 1
ATOM 668 N N . THR A 1 87 ? 15.245 1.755 1.261 1.00 61.44 87 THR A N 1
ATOM 669 C CA . THR A 1 87 ? 14.809 2.960 1.985 1.00 61.44 87 THR A CA 1
ATOM 670 C C . THR A 1 87 ? 13.289 3.145 1.950 1.00 61.44 87 THR A C 1
ATOM 672 O O . THR A 1 87 ? 12.697 3.563 2.941 1.00 61.44 87 THR A O 1
ATOM 675 N N . ILE A 1 88 ? 12.636 2.796 0.835 1.00 64.88 88 ILE A N 1
ATOM 676 C CA . ILE A 1 88 ? 11.171 2.878 0.704 1.00 64.88 88 ILE A CA 1
ATOM 677 C C . ILE A 1 88 ? 10.505 1.741 1.481 1.00 64.88 88 ILE A C 1
ATOM 679 O O . ILE A 1 88 ? 9.484 1.957 2.131 1.00 64.88 88 ILE A O 1
ATOM 683 N N . LEU A 1 89 ? 11.105 0.550 1.455 1.00 63.78 89 LEU A N 1
ATOM 684 C CA . LEU A 1 89 ? 10.604 -0.613 2.185 1.00 63.78 89 LEU A CA 1
ATOM 685 C C . LEU A 1 89 ? 10.702 -0.407 3.701 1.00 63.78 89 LEU A C 1
ATOM 687 O O . LEU A 1 89 ? 9.721 -0.621 4.398 1.00 63.78 89 LEU A O 1
ATOM 691 N N . ARG A 1 90 ? 11.835 0.100 4.214 1.00 61.22 90 ARG A N 1
ATOM 692 C CA . ARG A 1 90 ? 12.005 0.446 5.644 1.00 61.22 90 ARG A CA 1
ATOM 693 C C . ARG A 1 90 ? 11.044 1.532 6.122 1.00 61.22 90 ARG A C 1
ATOM 695 O O . ARG A 1 90 ? 10.843 1.699 7.312 1.00 61.22 90 ARG A O 1
ATOM 702 N N . ALA A 1 91 ? 10.498 2.325 5.205 1.00 61.66 91 ALA A N 1
ATOM 703 C CA . ALA A 1 91 ? 9.549 3.374 5.540 1.00 61.66 91 ALA A CA 1
ATOM 704 C C . ALA A 1 91 ? 8.106 2.868 5.742 1.00 61.66 91 ALA A C 1
ATOM 706 O O . ALA A 1 91 ? 7.282 3.692 6.153 1.00 61.66 91 ALA A O 1
ATOM 707 N N . HIS A 1 92 ? 7.831 1.596 5.416 1.00 56.72 92 HIS A N 1
ATOM 708 C CA . HIS A 1 92 ? 6.522 0.919 5.442 1.00 56.72 92 HIS A CA 1
ATOM 709 C C . HIS A 1 92 ? 6.575 -0.456 6.147 1.00 56.72 92 HIS A C 1
ATOM 711 O O . HIS A 1 92 ? 5.698 -1.295 5.921 1.00 56.72 92 HIS A O 1
ATOM 717 N N . GLY A 1 93 ? 7.647 -0.710 6.901 1.00 51.91 93 GLY A N 1
ATOM 718 C CA . GLY A 1 93 ? 7.852 -1.912 7.703 1.00 51.91 93 GLY A CA 1
ATOM 719 C C . GLY A 1 93 ? 8.280 -1.549 9.112 1.00 51.91 93 GLY A C 1
ATOM 720 O O . GLY A 1 93 ? 8.683 -0.378 9.316 1.00 51.91 93 GLY A O 1
#

Mean predicted aligned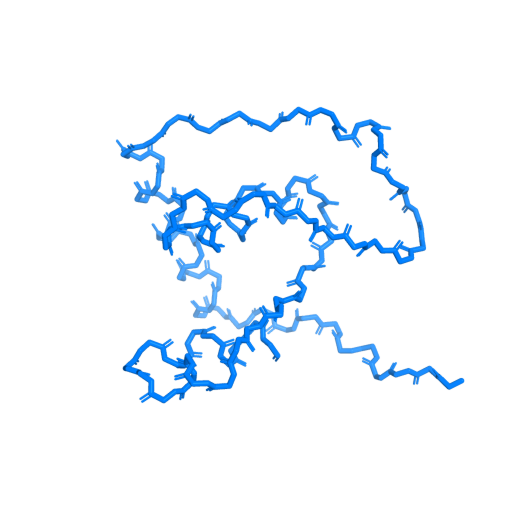 error: 8.85 Å

Secondary structure (DSSP, 8-state):
-----------HHHHHHHHHHHHHHHHH-------GGGS-SSS----------TTHHHHIIIIIHHHHTS-------GGGGGSTTHHHHTT--

Solvent-accessible surface area (backbone atoms only — not comparable to full-atom values): 6338 Å² total; per-residue (Å²): 136,84,71,85,83,73,72,83,79,74,46,71,66,58,54,50,50,53,50,52,52,39,54,52,47,58,76,78,47,88,87,84,87,80,70,68,88,75,53,74,92,64,81,91,81,86,87,85,75,86,87,84,52,96,59,49,65,58,49,44,61,56,50,48,29,66,72,68,72,46,92,72,79,54,93,70,64,75,73,60,60,75,44,97,66,17,70,63,52,62,73,45,90